Protein AF-A0A2M6WKU4-F1 (afdb_monomer)

pLDDT: mean 79.48, std 15.53, range [33.72, 96.0]

Organism: NCBI:txid1974582

Sequence (106 aa):
MTINIKNKNNHIVTLNKILALGVVIVFLTTIWLYAQVISKRNLVNEYKSTTDNLELTNLDYKNSIYQLTDSENLITTADKLGLVKENNPDYLRVGREDNSRLVTSR

Foldseek 3Di:
DDDDPPPPVVVVVVVVVVVVVVVVVVVVVVVVVVVVVVVVVVVVVVVVVVVVVVVVVVVVVVVVVCVCPPPVNVVVVCVVVVHDDDPDDPVPCPDPPCPDPDDDDD

Solvent-accessible surface area (backbone atoms only — not comparable to full-atom values): 6533 Å² total; per-residue (Å²): 139,85,85,85,76,76,68,68,61,57,56,55,55,51,49,52,51,52,50,54,51,48,53,54,51,54,53,52,51,51,55,50,51,50,51,51,51,52,52,52,51,52,51,50,50,51,52,49,53,50,51,54,50,51,51,52,51,49,51,50,51,54,49,52,50,46,57,68,66,28,66,68,51,46,49,55,50,30,55,76,70,70,52,74,88,77,90,75,68,75,85,73,65,72,84,73,82,80,89,78,82,89,85,89,90,133

Secondary structure (DSSP, 8-state):
-----THHHHHHHHHHHHHHHHHHHHHHHHHHHHHHHHHHHHHHHHHHHHHHHHHHHHHHHHHHHHHHH-HHHHHHHHHHTT----SS-GGG--------------

Radius of gyration: 43.0 Å; Cα contacts (8 Å, |Δi|>4): 7; chains: 1; bounding box: 76×41×134 Å

Mean predicted aligned error: 16.6 Å

Structure (mmCIF, N/CA/C/O backbone):
data_AF-A0A2M6WKU4-F1
#
_entry.id   AF-A0A2M6WKU4-F1
#
loop_
_atom_site.group_PDB
_atom_site.id
_atom_site.type_symbol
_atom_site.label_atom_id
_atom_site.label_alt_id
_atom_site.label_comp_id
_atom_site.label_asym_id
_atom_site.label_entity_id
_atom_site.label_seq_id
_atom_site.pdbx_PDB_ins_code
_atom_site.Cartn_x
_atom_site.Cartn_y
_atom_site.Cartn_z
_atom_site.occupancy
_atom_site.B_iso_or_equiv
_atom_site.auth_seq_id
_atom_site.auth_comp_id
_atom_site.auth_asym_id
_atom_site.auth_atom_id
_atom_site.pdbx_PDB_model_num
ATOM 1 N N . MET A 1 1 ? 48.863 19.365 -56.298 1.00 33.72 1 MET A N 1
ATOM 2 C CA . MET A 1 1 ? 48.064 19.765 -55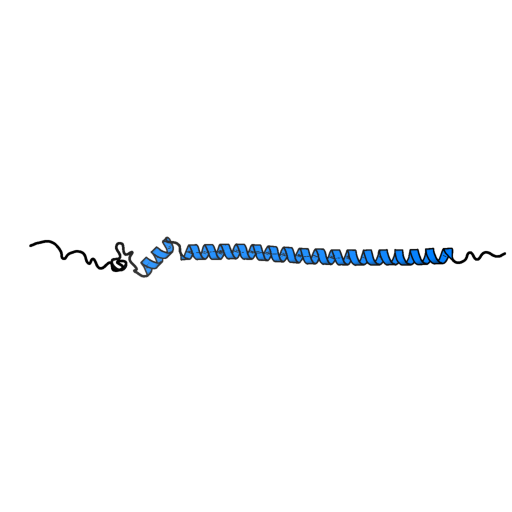.119 1.00 33.72 1 MET A CA 1
ATOM 3 C C . MET A 1 1 ? 46.909 18.783 -54.997 1.00 33.72 1 MET A C 1
ATOM 5 O O . MET A 1 1 ? 46.097 18.724 -55.907 1.00 33.72 1 MET A O 1
ATOM 9 N N . THR A 1 2 ? 46.876 17.953 -53.956 1.00 42.34 2 THR A N 1
ATOM 10 C CA . THR A 1 2 ? 45.839 16.922 -53.759 1.00 42.34 2 THR A CA 1
ATOM 11 C C . THR A 1 2 ? 45.215 17.105 -52.384 1.00 42.34 2 THR A C 1
ATOM 13 O O . THR A 1 2 ? 45.884 16.986 -51.361 1.00 42.34 2 THR A O 1
ATOM 16 N N . ILE A 1 3 ? 43.930 17.453 -52.373 1.00 55.16 3 ILE A N 1
ATOM 17 C CA . ILE A 1 3 ? 43.163 17.751 -51.164 1.00 55.16 3 ILE A CA 1
ATOM 18 C C . ILE A 1 3 ? 42.526 16.442 -50.684 1.00 55.16 3 ILE A C 1
ATOM 20 O O . ILE A 1 3 ? 41.810 15.772 -51.426 1.00 55.16 3 ILE A O 1
ATOM 24 N N . ASN A 1 4 ? 42.829 16.054 -49.448 1.00 58.44 4 ASN A N 1
ATOM 25 C CA . ASN A 1 4 ? 42.386 14.807 -48.831 1.00 58.44 4 ASN A CA 1
ATOM 26 C C . ASN A 1 4 ? 40.939 14.949 -48.310 1.00 58.44 4 ASN A C 1
ATOM 28 O O . ASN A 1 4 ? 40.704 15.582 -47.284 1.00 58.44 4 ASN A O 1
ATOM 32 N N . ILE A 1 5 ? 39.959 14.376 -49.021 1.00 61.84 5 ILE A N 1
ATOM 33 C CA . ILE A 1 5 ? 38.510 14.527 -48.745 1.00 61.84 5 ILE A CA 1
ATOM 34 C C . ILE A 1 5 ? 37.946 13.363 -47.887 1.00 61.84 5 ILE A C 1
ATOM 36 O O . ILE A 1 5 ? 36.745 13.263 -47.648 1.00 61.84 5 ILE A O 1
ATOM 40 N N . LYS A 1 6 ? 38.785 12.469 -47.341 1.00 57.50 6 LYS A N 1
ATOM 41 C CA . LYS A 1 6 ? 38.300 11.232 -46.689 1.00 57.50 6 LYS A CA 1
ATOM 42 C C . LYS A 1 6 ? 37.706 11.414 -45.275 1.00 57.50 6 LYS A C 1
ATOM 44 O O . LYS A 1 6 ? 37.043 10.507 -44.782 1.00 57.50 6 LYS A O 1
ATOM 49 N N . ASN A 1 7 ? 37.890 12.561 -44.612 1.00 60.25 7 ASN A N 1
ATOM 50 C CA . ASN A 1 7 ? 37.552 12.698 -43.182 1.00 60.25 7 ASN A CA 1
ATOM 51 C C . ASN A 1 7 ? 36.066 13.019 -42.881 1.00 60.25 7 ASN A C 1
ATOM 53 O O . ASN A 1 7 ? 35.561 12.706 -41.807 1.00 60.25 7 ASN A O 1
ATOM 57 N N . LYS A 1 8 ? 35.312 13.608 -43.820 1.00 59.03 8 LYS A N 1
ATOM 58 C CA . LYS A 1 8 ? 33.948 14.103 -43.525 1.00 59.03 8 LYS A CA 1
ATOM 59 C C . LYS A 1 8 ? 32.905 12.987 -43.342 1.00 59.03 8 LYS A C 1
ATOM 61 O O . LYS A 1 8 ? 31.982 13.140 -42.549 1.00 59.03 8 LYS A O 1
ATOM 66 N N . ASN A 1 9 ? 33.062 11.856 -44.034 1.00 68.81 9 ASN A N 1
ATOM 67 C CA . ASN A 1 9 ? 32.086 10.759 -43.995 1.00 68.81 9 ASN A CA 1
ATOM 68 C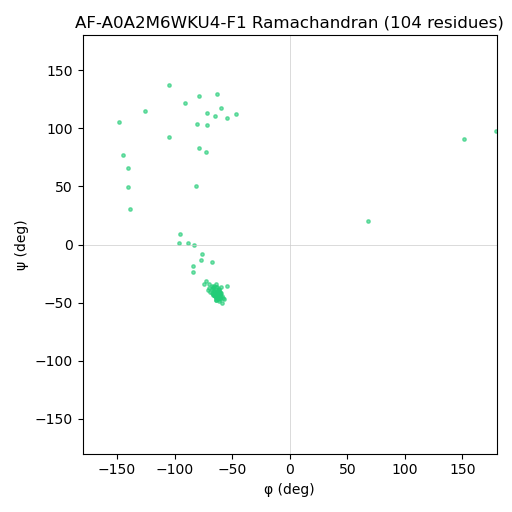 C . ASN A 1 9 ? 32.140 9.958 -42.679 1.00 68.81 9 ASN A C 1
ATOM 70 O O . ASN A 1 9 ? 31.114 9.525 -42.161 1.00 68.81 9 ASN A O 1
ATOM 74 N N . ASN A 1 10 ? 33.330 9.815 -42.090 1.00 71.94 10 ASN A N 1
ATOM 75 C CA . ASN A 1 10 ? 33.514 9.019 -40.875 1.00 71.94 10 ASN A CA 1
ATOM 76 C C . ASN A 1 10 ? 32.804 9.642 -39.663 1.00 71.94 10 ASN A C 1
ATOM 78 O O . ASN A 1 10 ? 32.214 8.912 -38.871 1.00 71.94 10 ASN A O 1
ATOM 82 N N . HIS A 1 11 ? 32.783 10.977 -39.563 1.00 76.94 11 HIS A N 1
ATOM 83 C CA . HIS A 1 11 ? 32.087 11.692 -38.489 1.00 76.94 11 HIS A CA 1
ATOM 84 C C . HIS A 1 11 ? 30.558 11.550 -38.555 1.00 76.94 11 HIS A C 1
ATOM 86 O O . HIS A 1 11 ? 29.905 11.430 -37.519 1.00 76.94 11 HIS A O 1
ATOM 92 N N . ILE A 1 12 ? 29.980 11.514 -39.761 1.00 82.31 12 ILE A N 1
ATOM 93 C CA . ILE A 1 12 ? 28.533 11.315 -39.950 1.00 82.31 12 ILE A CA 1
ATOM 94 C C . ILE A 1 12 ? 28.148 9.884 -39.560 1.00 82.31 12 ILE A C 1
ATOM 96 O O . ILE A 1 12 ? 27.154 9.666 -38.869 1.00 82.31 12 ILE A O 1
ATOM 100 N N . VAL A 1 13 ? 28.973 8.900 -39.926 1.00 84.62 13 VAL A N 1
ATOM 101 C CA . VAL A 1 13 ? 28.751 7.498 -39.550 1.00 84.62 13 VAL A CA 1
ATOM 102 C C . VAL A 1 13 ? 28.866 7.297 -38.036 1.00 84.62 13 VAL A C 1
ATOM 104 O O . VAL A 1 13 ? 28.058 6.569 -37.461 1.00 84.62 13 VAL A O 1
ATOM 107 N N . THR A 1 14 ? 29.821 7.941 -37.357 1.00 84.75 14 THR A N 1
ATOM 108 C CA . THR A 1 14 ? 29.909 7.867 -35.888 1.00 84.75 14 THR A CA 1
ATOM 109 C C . THR A 1 14 ? 28.739 8.568 -35.206 1.00 84.75 14 THR A C 1
ATOM 111 O O . THR A 1 14 ? 28.208 8.033 -34.237 1.00 84.75 14 THR A O 1
ATOM 114 N N . LEU A 1 15 ? 28.285 9.710 -35.733 1.00 87.38 15 LEU A N 1
ATOM 115 C CA . LEU A 1 15 ? 27.121 10.424 -35.203 1.00 87.38 15 LEU A CA 1
ATOM 116 C C . LEU A 1 15 ? 25.847 9.573 -35.309 1.00 87.38 15 LEU A C 1
ATOM 118 O O . LEU A 1 15 ? 25.122 9.434 -34.327 1.00 87.38 15 LEU A O 1
ATOM 122 N N . ASN A 1 16 ? 25.624 8.919 -36.452 1.00 88.88 16 ASN A N 1
ATOM 123 C CA . ASN A 1 16 ? 24.481 8.023 -36.642 1.00 88.88 16 ASN A CA 1
ATOM 124 C C . ASN A 1 16 ? 24.520 6.810 -35.701 1.00 88.88 16 ASN A C 1
ATOM 126 O O . ASN A 1 16 ? 23.476 6.392 -35.207 1.00 88.88 16 ASN A O 1
ATOM 130 N N . LYS A 1 17 ? 25.706 6.261 -35.406 1.00 90.88 17 LYS A N 1
ATOM 131 C CA . LYS A 1 17 ? 25.852 5.164 -34.433 1.00 90.88 17 LYS A CA 1
ATOM 132 C C . LYS A 1 17 ? 25.495 5.603 -33.014 1.00 90.88 17 LYS A C 1
ATOM 134 O O . LYS A 1 17 ? 24.795 4.874 -32.319 1.00 90.88 17 LYS A O 1
ATOM 139 N N . ILE A 1 18 ? 25.942 6.788 -32.598 1.00 91.38 18 ILE A N 1
ATOM 140 C CA . ILE A 1 18 ? 25.611 7.352 -31.280 1.00 91.38 18 ILE A CA 1
ATOM 141 C C . ILE A 1 18 ? 24.107 7.615 -31.181 1.00 91.38 18 ILE A C 1
ATOM 143 O O . ILE A 1 18 ? 23.492 7.284 -30.172 1.00 91.38 18 ILE A O 1
ATOM 147 N N . LEU A 1 19 ? 23.503 8.150 -32.243 1.00 92.69 19 LEU A N 1
ATOM 148 C CA . LEU A 1 19 ? 22.073 8.437 -32.281 1.00 92.69 19 LEU A CA 1
ATOM 149 C C . LEU A 1 19 ? 21.236 7.151 -32.229 1.00 92.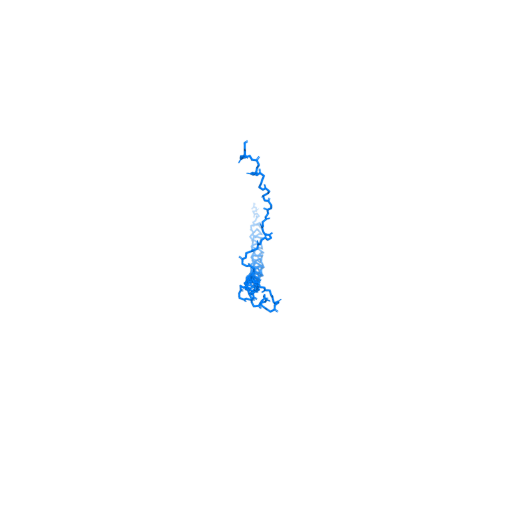69 19 LEU A C 1
ATOM 151 O O . LEU A 1 19 ? 20.302 7.065 -31.437 1.00 92.69 19 LEU A O 1
ATOM 155 N N . ALA A 1 20 ? 21.623 6.119 -32.984 1.00 92.56 20 ALA A N 1
ATOM 156 C CA . ALA A 1 20 ? 20.988 4.803 -32.919 1.00 92.56 20 ALA A CA 1
ATOM 157 C C . ALA A 1 20 ? 21.089 4.182 -31.515 1.00 92.56 20 ALA A C 1
ATOM 159 O O . ALA A 1 20 ? 20.107 3.654 -30.998 1.00 92.56 20 ALA A O 1
ATOM 160 N N . LEU A 1 21 ? 22.251 4.297 -30.865 1.00 93.44 21 LEU A N 1
ATOM 161 C CA . LEU A 1 21 ? 22.455 3.798 -29.506 1.00 93.44 21 LEU A CA 1
ATOM 162 C C . LEU A 1 21 ? 21.621 4.582 -28.477 1.00 93.44 21 LEU A C 1
ATOM 164 O O . LEU A 1 21 ? 21.038 3.988 -27.573 1.00 93.44 21 LEU A O 1
ATOM 168 N N . GLY A 1 22 ? 21.486 5.898 -28.660 1.00 93.75 22 GLY A N 1
ATOM 169 C CA . GLY A 1 22 ? 20.615 6.748 -27.849 1.00 93.75 22 GLY A CA 1
ATOM 170 C C . GLY A 1 22 ? 19.144 6.333 -27.923 1.00 93.75 22 GLY A C 1
ATOM 171 O O . GLY A 1 22 ? 18.490 6.231 -26.889 1.00 93.75 22 GLY A O 1
ATOM 172 N N . VAL A 1 23 ? 18.636 6.011 -29.118 1.00 95.44 23 VAL A N 1
ATOM 173 C CA . VAL A 1 23 ? 17.250 5.537 -29.299 1.00 95.44 23 VAL A CA 1
ATOM 174 C C . VAL A 1 23 ? 17.004 4.234 -28.536 1.00 95.44 23 VAL A C 1
ATOM 176 O O . VAL A 1 23 ? 15.978 4.099 -27.871 1.00 95.44 23 VAL A O 1
ATOM 179 N N . VAL A 1 24 ? 17.953 3.296 -28.575 1.00 95.00 24 VAL A N 1
ATOM 180 C CA . VAL A 1 24 ? 17.843 2.026 -27.840 1.00 95.00 24 VAL A CA 1
ATOM 181 C C . VAL A 1 24 ? 17.797 2.265 -26.331 1.00 95.00 24 VAL A C 1
ATOM 183 O O . VAL A 1 24 ? 16.953 1.689 -25.646 1.00 95.00 24 VAL A O 1
ATOM 186 N N . ILE A 1 25 ? 18.653 3.148 -25.810 1.00 95.31 25 ILE A N 1
ATOM 187 C CA . ILE A 1 25 ? 18.661 3.491 -24.382 1.00 95.31 25 ILE A CA 1
ATOM 188 C C . ILE A 1 25 ? 17.324 4.111 -23.971 1.00 95.31 25 ILE A C 1
ATOM 190 O O . ILE A 1 25 ? 16.757 3.695 -22.966 1.00 95.31 25 ILE A O 1
ATOM 194 N N . VAL A 1 26 ? 16.790 5.052 -24.755 1.00 95.94 26 VAL A N 1
ATOM 195 C CA . VAL A 1 26 ? 15.490 5.686 -24.474 1.00 95.94 26 VAL A CA 1
ATOM 196 C C . VAL A 1 26 ? 14.359 4.656 -24.458 1.00 95.94 26 VAL A C 1
ATOM 198 O O . VAL A 1 26 ? 13.493 4.695 -23.585 1.00 95.94 26 VAL A O 1
ATOM 201 N N . PHE A 1 27 ? 14.366 3.693 -25.379 1.00 96.00 27 PHE A N 1
ATOM 202 C CA . PHE A 1 27 ? 13.373 2.619 -25.377 1.00 96.00 27 PHE A CA 1
ATOM 203 C C . PHE A 1 27 ? 13.448 1.767 -24.106 1.00 96.00 27 PHE A C 1
ATOM 205 O O . PHE A 1 27 ? 12.428 1.527 -23.457 1.00 96.00 27 PHE A O 1
ATOM 212 N N . LEU A 1 28 ? 14.655 1.353 -23.717 1.00 94.44 28 LEU A N 1
ATOM 213 C CA . LEU A 1 28 ? 14.867 0.547 -22.515 1.00 94.44 28 LEU A CA 1
ATOM 214 C C . LEU A 1 28 ? 14.469 1.300 -21.241 1.00 94.44 28 LEU A C 1
ATOM 216 O O . LEU A 1 28 ? 13.803 0.728 -20.376 1.00 94.44 28 LEU A O 1
ATOM 220 N N . THR A 1 29 ? 14.819 2.584 -21.129 1.00 94.00 29 THR A N 1
ATOM 221 C CA . THR A 1 29 ? 14.446 3.396 -19.962 1.00 94.00 29 THR A CA 1
ATOM 222 C C . THR A 1 29 ? 12.943 3.609 -19.880 1.00 94.00 29 THR A C 1
ATOM 224 O O . THR A 1 29 ? 12.398 3.573 -18.781 1.00 94.00 29 THR A O 1
ATOM 227 N N . THR A 1 30 ? 12.250 3.756 -21.011 1.00 93.75 30 THR A N 1
ATOM 228 C CA . THR A 1 30 ? 10.788 3.916 -21.037 1.00 93.75 30 THR A CA 1
ATOM 229 C C . THR A 1 30 ? 10.079 2.660 -20.526 1.00 93.75 30 THR A C 1
ATOM 231 O O . THR A 1 30 ? 9.179 2.757 -19.692 1.00 93.75 30 THR A O 1
ATOM 234 N N . ILE A 1 31 ? 10.519 1.474 -20.962 1.00 94.56 31 ILE A N 1
ATOM 235 C CA . ILE A 1 31 ? 9.978 0.188 -20.488 1.00 94.56 31 ILE A CA 1
ATOM 236 C C . ILE A 1 31 ? 10.232 0.021 -18.986 1.00 94.56 31 ILE A C 1
ATOM 238 O O . ILE A 1 31 ? 9.323 -0.331 -18.231 1.00 94.56 31 ILE A O 1
ATOM 242 N N . TRP A 1 32 ? 11.453 0.313 -18.533 1.00 95.25 32 TRP A N 1
ATOM 243 C CA . TRP A 1 32 ? 11.808 0.225 -17.118 1.00 95.25 32 TRP A CA 1
ATOM 244 C C . TRP A 1 32 ? 10.999 1.203 -16.255 1.00 95.25 32 TRP A C 1
ATOM 246 O O . TRP A 1 32 ? 10.493 0.831 -15.196 1.00 95.25 32 TRP A O 1
ATOM 256 N N . LEU A 1 33 ? 10.816 2.437 -16.726 1.00 95.06 33 LEU A N 1
ATOM 257 C CA . LEU A 1 33 ? 10.039 3.460 -16.032 1.00 95.06 33 LEU A CA 1
ATOM 258 C C . LEU A 1 33 ? 8.562 3.067 -15.946 1.00 95.06 33 LEU A C 1
ATOM 260 O O . LEU A 1 33 ? 7.951 3.224 -14.892 1.00 95.06 33 LEU A O 1
ATOM 264 N N . TYR A 1 34 ? 8.002 2.481 -17.004 1.00 94.38 34 TYR A N 1
ATOM 265 C CA . TYR A 1 34 ? 6.643 1.946 -16.984 1.00 94.38 34 TYR A CA 1
ATOM 266 C C . TYR A 1 34 ? 6.471 0.840 -15.932 1.00 94.38 34 TYR A C 1
ATOM 268 O O . TYR A 1 34 ? 5.533 0.887 -15.133 1.00 94.38 34 TYR A O 1
ATOM 276 N N . ALA A 1 35 ? 7.412 -0.107 -15.862 1.00 93.06 35 ALA A N 1
ATOM 277 C CA . ALA A 1 35 ? 7.396 -1.161 -14.849 1.00 93.06 35 ALA A CA 1
ATOM 278 C C . ALA A 1 35 ? 7.482 -0.592 -13.419 1.00 93.06 35 ALA A C 1
ATOM 280 O O . ALA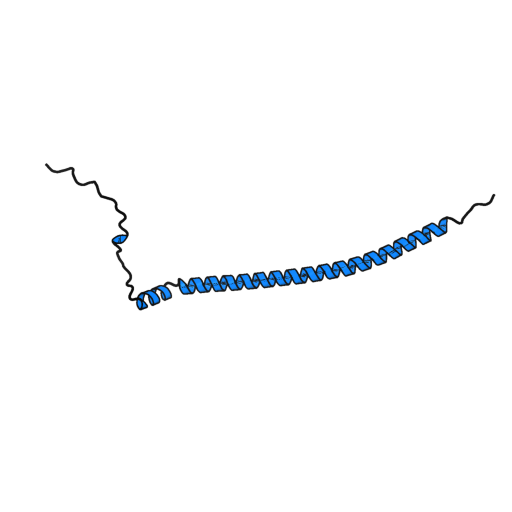 A 1 35 ? 6.738 -1.017 -12.532 1.00 93.06 35 ALA A O 1
ATOM 281 N N . GLN A 1 36 ? 8.331 0.418 -13.200 1.00 91.94 36 GLN A N 1
ATOM 282 C CA . GLN A 1 36 ? 8.431 1.129 -11.921 1.00 91.94 36 GLN A CA 1
ATOM 283 C C . GLN A 1 36 ? 7.122 1.831 -11.545 1.00 91.94 36 GLN A C 1
ATOM 285 O O . GLN A 1 36 ? 6.685 1.752 -10.398 1.00 91.94 36 GLN A O 1
ATOM 290 N N . VAL A 1 37 ? 6.469 2.494 -12.501 1.00 94.31 37 VAL A N 1
ATOM 291 C CA . VAL A 1 37 ? 5.190 3.179 -12.268 1.00 94.31 37 VAL A CA 1
ATOM 292 C C . VAL A 1 37 ? 4.092 2.185 -11.893 1.00 94.31 37 VAL A C 1
ATOM 294 O O . VAL A 1 37 ? 3.359 2.436 -10.937 1.00 94.31 37 VAL A O 1
ATOM 297 N N . ILE A 1 38 ? 3.996 1.043 -12.581 1.00 93.31 38 ILE A N 1
ATOM 298 C CA . ILE A 1 38 ? 3.030 -0.008 -12.225 1.00 93.31 38 ILE A CA 1
ATOM 299 C C . ILE A 1 38 ? 3.296 -0.539 -10.817 1.00 93.31 38 ILE A C 1
ATOM 301 O O . ILE A 1 38 ? 2.369 -0.613 -10.014 1.00 93.31 38 ILE A O 1
ATOM 305 N N . SER A 1 39 ? 4.549 -0.874 -10.503 1.00 89.88 39 SER A N 1
ATOM 306 C CA . SER A 1 39 ? 4.923 -1.385 -9.180 1.00 89.88 39 SER A CA 1
ATOM 307 C C . SER A 1 39 ? 4.530 -0.405 -8.070 1.00 89.88 39 SER A C 1
ATOM 309 O O . SER A 1 39 ? 3.853 -0.774 -7.111 1.00 89.88 39 SER A O 1
ATOM 311 N N . LYS A 1 40 ? 4.837 0.886 -8.254 1.00 90.38 40 LYS A N 1
ATOM 312 C CA . LYS A 1 40 ? 4.440 1.941 -7.313 1.00 90.38 40 LYS A CA 1
ATOM 313 C C . LYS A 1 40 ? 2.928 2.084 -7.193 1.00 90.38 40 LYS A C 1
ATOM 315 O O . LYS A 1 40 ? 2.431 2.286 -6.091 1.00 90.38 40 LYS A O 1
ATOM 320 N N . ARG A 1 41 ? 2.184 1.964 -8.293 1.00 90.19 41 ARG A N 1
ATOM 321 C CA . ARG A 1 41 ? 0.717 2.021 -8.266 1.00 90.19 41 ARG A CA 1
ATOM 322 C C . ARG A 1 41 ? 0.123 0.870 -7.455 1.00 90.19 41 ARG A C 1
ATOM 324 O O . ARG A 1 41 ? -0.806 1.099 -6.688 1.00 90.19 41 ARG A O 1
ATOM 331 N N . ASN A 1 42 ? 0.669 -0.334 -7.597 1.00 89.31 42 ASN A N 1
ATOM 332 C CA . ASN A 1 42 ? 0.227 -1.490 -6.822 1.00 89.31 42 ASN A CA 1
ATOM 333 C C . ASN A 1 42 ? 0.507 -1.300 -5.329 1.00 89.31 42 ASN A C 1
ATOM 335 O O . ASN A 1 42 ? -0.402 -1.497 -4.531 1.00 89.31 42 ASN A O 1
ATOM 339 N N . LEU A 1 43 ? 1.699 -0.814 -4.969 1.00 89.38 43 LEU A N 1
ATOM 340 C CA . LEU A 1 43 ? 2.030 -0.481 -3.579 1.00 89.38 43 LEU A CA 1
ATOM 341 C C . LEU A 1 43 ? 1.082 0.574 -3.000 1.00 89.38 43 LEU A C 1
ATOM 343 O O . LEU A 1 43 ? 0.591 0.419 -1.890 1.00 89.38 43 LEU A O 1
ATOM 347 N N . VAL A 1 44 ? 0.770 1.633 -3.753 1.00 91.31 44 VAL A N 1
ATOM 348 C CA . VAL A 1 44 ? -0.189 2.657 -3.304 1.00 91.31 44 VAL A CA 1
ATOM 349 C C . VAL A 1 44 ? -1.576 2.059 -3.070 1.00 91.31 44 VAL A C 1
ATOM 351 O O . VAL A 1 44 ? -2.221 2.398 -2.081 1.00 91.31 44 VAL A O 1
ATOM 354 N N . ASN A 1 45 ? -2.035 1.161 -3.942 1.00 89.62 45 ASN A N 1
ATOM 355 C CA . ASN A 1 45 ? -3.320 0.487 -3.763 1.00 89.62 45 ASN A CA 1
ATOM 356 C C . ASN A 1 45 ? -3.322 -0.438 -2.538 1.00 89.62 45 ASN A C 1
ATOM 358 O O . ASN A 1 45 ? -4.309 -0.475 -1.809 1.00 89.62 45 ASN A O 1
ATOM 362 N 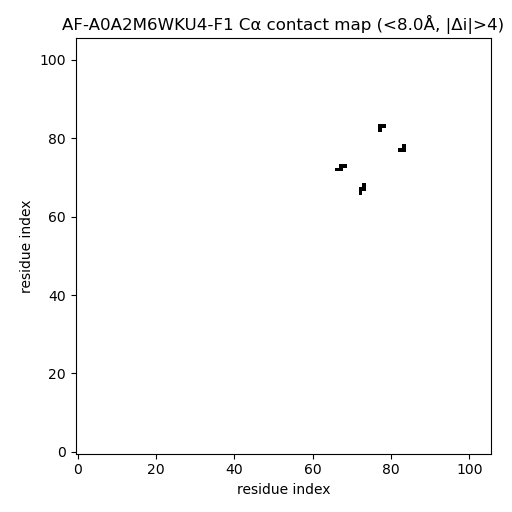N . GLU A 1 46 ? -2.226 -1.154 -2.295 1.00 91.25 46 GLU A N 1
ATOM 363 C CA . GLU A 1 46 ? -2.057 -2.007 -1.117 1.00 91.25 46 GLU A CA 1
ATOM 364 C C . GLU A 1 46 ? -2.058 -1.180 0.173 1.00 91.25 46 GLU A C 1
ATOM 366 O O . GLU A 1 46 ? -2.793 -1.494 1.112 1.00 91.25 46 GLU A O 1
ATOM 371 N N . TYR A 1 47 ? -1.317 -0.069 0.200 1.00 90.81 47 TYR A N 1
ATOM 372 C CA . TYR A 1 47 ? -1.334 0.855 1.332 1.00 90.81 47 TYR A CA 1
ATOM 373 C C . TYR A 1 47 ? -2.719 1.444 1.558 1.00 90.81 47 TYR A C 1
ATOM 375 O O . TYR A 1 47 ? -3.179 1.461 2.694 1.00 90.81 47 TYR A O 1
ATOM 383 N N . LYS A 1 48 ? -3.415 1.853 0.491 1.00 91.69 48 LYS A N 1
ATOM 384 C CA . LYS A 1 48 ? -4.789 2.348 0.592 1.00 91.69 48 LYS A CA 1
ATOM 385 C C . LYS A 1 48 ? -5.717 1.296 1.196 1.00 91.69 48 LYS A C 1
ATOM 387 O O . LYS A 1 48 ? -6.394 1.583 2.173 1.00 91.69 48 LYS A O 1
ATOM 392 N N . SER A 1 49 ? -5.693 0.068 0.678 1.00 90.62 49 SER A N 1
ATOM 393 C CA . SER A 1 49 ? -6.503 -1.026 1.224 1.00 90.62 49 SER A CA 1
ATOM 394 C C . SER A 1 49 ? -6.165 -1.317 2.685 1.00 90.62 49 SER A C 1
ATOM 396 O O . SER A 1 49 ? -7.054 -1.635 3.469 1.00 90.62 49 SER A O 1
ATOM 398 N N . THR A 1 50 ? -4.892 -1.214 3.062 1.00 90.94 50 THR A N 1
ATOM 399 C CA . THR A 1 50 ? -4.453 -1.399 4.447 1.00 90.94 50 THR A CA 1
ATOM 400 C C . THR A 1 50 ? -4.999 -0.290 5.343 1.00 90.94 50 THR A C 1
ATOM 402 O O . THR A 1 50 ? -5.497 -0.581 6.426 1.00 90.94 50 THR A O 1
ATOM 405 N N . THR A 1 51 ? -4.959 0.967 4.893 1.00 88.69 51 THR A N 1
ATOM 406 C CA . THR A 1 51 ? -5.539 2.110 5.610 1.00 88.69 51 THR A CA 1
ATOM 407 C C . THR A 1 51 ? -7.050 1.971 5.773 1.00 88.69 51 THR A C 1
ATOM 409 O O . THR A 1 51 ? -7.534 2.128 6.889 1.00 88.69 51 THR A O 1
ATOM 412 N N . ASP A 1 52 ? -7.769 1.598 4.714 1.00 91.56 52 ASP A N 1
ATOM 413 C CA . ASP A 1 52 ? -9.221 1.393 4.764 1.00 91.56 52 ASP A CA 1
ATOM 414 C C . ASP A 1 52 ? -9.578 0.271 5.766 1.00 91.56 52 ASP A C 1
ATOM 416 O O . ASP A 1 52 ? -10.477 0.417 6.593 1.00 91.56 52 ASP A O 1
ATOM 420 N N . ASN A 1 53 ? -8.815 -0.830 5.774 1.00 92.25 53 ASN A N 1
ATOM 421 C CA . ASN A 1 53 ? -8.988 -1.911 6.754 1.00 92.25 53 ASN A CA 1
ATOM 422 C C . ASN A 1 53 ? -8.687 -1.463 8.193 1.00 92.25 53 ASN A C 1
ATOM 424 O O . ASN A 1 53 ? -9.408 -1.829 9.121 1.00 92.25 53 ASN A O 1
ATOM 428 N N . LEU A 1 54 ? -7.627 -0.678 8.400 1.00 90.12 54 LEU A N 1
ATOM 429 C CA . LEU A 1 54 ? -7.293 -0.101 9.705 1.00 90.12 54 LEU A CA 1
ATOM 430 C C . LEU A 1 54 ? -8.399 0.830 10.210 1.00 90.12 54 LEU A C 1
ATOM 432 O O . LEU A 1 54 ? -8.707 0.802 11.400 1.00 90.12 54 LEU A O 1
ATOM 436 N N . GLU A 1 55 ? -9.009 1.624 9.330 1.00 91.06 55 GLU A N 1
ATOM 437 C CA . GLU A 1 55 ? -10.132 2.499 9.671 1.00 91.06 55 GLU A CA 1
ATOM 438 C C . GLU A 1 55 ? -11.357 1.691 10.107 1.00 91.06 55 GLU A C 1
ATOM 440 O O . GLU A 1 55 ? -11.906 1.949 11.179 1.00 91.06 55 GLU A O 1
ATOM 445 N N . LEU A 1 56 ? -11.730 0.659 9.345 1.00 92.38 56 LEU A N 1
ATOM 446 C CA . LEU A 1 56 ? -12.813 -0.255 9.720 1.00 92.38 56 LEU A CA 1
ATOM 447 C C . LEU A 1 56 ? -12.541 -0.927 11.069 1.00 92.38 56 LEU A C 1
ATOM 449 O O . LEU A 1 56 ? -13.394 -0.919 11.951 1.00 92.38 56 LEU A O 1
ATOM 453 N N . THR A 1 57 ? -11.320 -1.420 11.274 1.00 91.12 57 THR A N 1
ATOM 454 C CA . THR A 1 57 ? -10.937 -2.077 12.532 1.00 91.12 57 THR A CA 1
ATOM 455 C C . THR A 1 57 ? -10.987 -1.094 13.709 1.00 91.12 57 THR A C 1
ATOM 457 O O . THR A 1 57 ? -11.392 -1.448 14.815 1.00 91.12 57 THR A O 1
ATOM 460 N N . ASN A 1 58 ? -10.608 0.170 13.493 1.00 91.94 58 ASN A N 1
ATOM 461 C CA . ASN A 1 58 ? -10.720 1.217 14.508 1.00 91.94 58 ASN A CA 1
ATOM 462 C C . ASN A 1 58 ? -12.185 1.484 14.878 1.00 91.94 58 ASN A C 1
ATOM 464 O O . ASN A 1 58 ? -12.513 1.561 16.063 1.00 91.94 58 ASN A O 1
ATOM 468 N N . LEU A 1 59 ? -13.065 1.578 13.878 1.00 91.50 59 LEU A N 1
ATOM 469 C CA . LEU A 1 59 ? -14.503 1.728 14.088 1.00 91.50 59 LEU A CA 1
ATOM 470 C C . LEU A 1 59 ? -15.084 0.539 14.860 1.00 91.50 59 LEU A C 1
ATOM 472 O O . LEU A 1 59 ? -15.849 0.756 15.799 1.00 91.50 59 LEU A O 1
ATOM 476 N N . ASP A 1 60 ? -14.664 -0.684 14.546 1.00 91.12 60 ASP A N 1
ATOM 477 C CA . ASP A 1 60 ? -15.086 -1.893 15.257 1.00 91.12 60 ASP A CA 1
ATOM 478 C C . ASP A 1 60 ? -14.624 -1.895 16.716 1.00 91.12 60 ASP A C 1
ATOM 480 O O . ASP A 1 60 ? -15.412 -2.193 17.619 1.00 91.12 60 ASP A O 1
ATOM 484 N N . TYR A 1 61 ? -13.378 -1.495 16.990 1.00 90.62 61 TYR A N 1
ATOM 485 C CA . TYR A 1 61 ? -12.897 -1.343 18.365 1.00 90.62 61 TYR A CA 1
ATOM 486 C C . TYR A 1 61 ? -13.657 -0.261 19.119 1.00 90.62 61 TYR A C 1
ATOM 488 O O . TYR A 1 61 ? -14.035 -0.461 20.273 1.00 90.62 61 TYR A O 1
ATOM 496 N N . LYS A 1 62 ? -13.930 0.871 18.472 1.00 88.62 62 LYS A N 1
ATOM 497 C CA . LYS A 1 62 ? -14.702 1.957 19.071 1.00 88.62 62 LYS A CA 1
ATOM 498 C C . LYS A 1 62 ? -16.125 1.503 19.396 1.00 88.62 62 LYS A C 1
ATOM 500 O O . LYS A 1 62 ? -16.611 1.772 20.490 1.00 88.62 62 LYS A O 1
ATOM 505 N N . ASN A 1 63 ? -16.764 0.773 18.486 1.00 87.88 63 ASN A N 1
ATOM 506 C CA . ASN A 1 63 ? -18.088 0.195 18.698 1.00 87.88 63 ASN A CA 1
ATOM 507 C C . ASN A 1 63 ? -18.071 -0.827 19.844 1.00 87.88 63 ASN A C 1
ATOM 509 O O . ASN A 1 63 ? -18.911 -0.768 20.735 1.00 87.88 63 ASN A O 1
ATOM 513 N N . SER A 1 64 ? -17.060 -1.695 19.889 1.00 85.12 64 SER A N 1
ATOM 514 C CA . SER A 1 64 ? -16.882 -2.673 20.968 1.00 85.12 64 SER A CA 1
ATOM 515 C C . SER A 1 64 ? -16.715 -1.997 22.332 1.00 85.12 64 SER A C 1
ATOM 517 O O . SER A 1 64 ? -17.342 -2.401 23.308 1.00 85.12 64 SER A O 1
ATOM 519 N N . ILE A 1 65 ? -15.920 -0.925 22.409 1.00 85.44 65 ILE A N 1
ATOM 520 C CA . ILE A 1 65 ? -15.767 -0.131 23.634 1.00 85.44 65 ILE A CA 1
ATOM 521 C C . ILE A 1 65 ? -17.098 0.500 24.028 1.00 85.44 65 ILE A C 1
ATOM 523 O O . ILE A 1 65 ? -17.470 0.427 25.198 1.00 85.44 65 ILE A O 1
ATOM 527 N N . TYR A 1 66 ? -17.834 1.093 23.086 1.00 85.31 66 TYR A N 1
ATOM 528 C CA . TYR A 1 66 ? -19.137 1.670 23.401 1.00 85.31 66 TYR A CA 1
ATOM 529 C C . TYR A 1 66 ? -20.120 0.623 23.898 1.00 85.31 66 TYR A C 1
ATOM 531 O O . TYR A 1 66 ? -20.781 0.887 24.887 1.00 85.31 66 TYR A O 1
ATOM 539 N N . GLN A 1 67 ? -20.160 -0.570 23.307 1.00 82.69 67 GLN A N 1
ATOM 540 C CA . GLN A 1 67 ? -21.005 -1.658 23.801 1.00 82.69 67 GLN A CA 1
ATOM 541 C C . GLN A 1 67 ? -20.627 -2.068 25.229 1.00 82.69 67 GLN A C 1
ATOM 543 O O . GLN A 1 67 ? -21.506 -2.252 26.065 1.00 82.69 67 GLN A O 1
ATOM 548 N N . LEU A 1 68 ? -19.334 -2.176 25.540 1.00 77.56 68 LEU A N 1
ATOM 549 C CA . LEU A 1 68 ? -18.870 -2.536 26.885 1.00 77.56 68 LEU A CA 1
ATOM 550 C C . LEU A 1 68 ? -19.113 -1.435 27.922 1.00 77.56 68 LEU A C 1
ATOM 552 O O . LEU A 1 68 ? -19.358 -1.730 29.089 1.00 77.56 68 LEU A O 1
ATOM 556 N N . THR A 1 69 ? -19.021 -0.176 27.504 1.00 79.50 69 THR A N 1
ATOM 557 C CA . THR A 1 69 ? -19.158 0.995 28.384 1.00 79.50 69 THR A CA 1
ATOM 558 C C . THR A 1 69 ? -20.575 1.560 28.364 1.00 79.50 69 THR A C 1
ATOM 560 O O . THR A 1 69 ? -20.844 2.569 29.016 1.00 79.50 69 THR A O 1
ATOM 563 N N . ASP A 1 70 ? -21.483 0.942 27.607 1.00 83.25 70 ASP A N 1
ATOM 564 C CA . ASP A 1 70 ? -22.854 1.403 27.523 1.00 83.25 70 ASP A CA 1
ATOM 565 C C . ASP A 1 70 ? -23.496 1.300 28.901 1.00 83.25 70 ASP A C 1
ATOM 567 O O . ASP A 1 70 ? -23.437 0.270 29.577 1.00 83.25 70 ASP A O 1
ATOM 571 N N . SER A 1 71 ? -24.109 2.401 29.314 1.00 74.50 71 SER A N 1
ATOM 572 C CA . SER A 1 71 ? -24.775 2.525 30.601 1.00 74.50 71 SER A CA 1
ATOM 573 C C . SER A 1 71 ? -25.817 1.427 30.813 1.00 74.50 71 SER A C 1
ATOM 575 O O . SER A 1 71 ? -25.919 0.908 31.918 1.00 74.50 71 SER A O 1
ATOM 577 N N . GLU A 1 72 ? -26.519 1.002 29.762 1.00 77.25 72 GLU A N 1
ATOM 578 C CA . GLU A 1 72 ? -27.511 -0.074 29.834 1.00 77.25 72 GLU A CA 1
ATOM 579 C C . GLU A 1 72 ? -26.866 -1.439 30.126 1.00 77.25 72 GLU A C 1
ATOM 581 O O . GLU A 1 72 ? -27.335 -2.186 30.991 1.00 77.25 72 GLU A O 1
ATOM 586 N N . ASN A 1 73 ? -25.731 -1.740 29.488 1.00 76.56 73 ASN A N 1
ATOM 587 C CA . ASN A 1 73 ? -24.970 -2.965 29.746 1.00 76.56 73 ASN A CA 1
ATOM 588 C C . ASN A 1 73 ? -24.304 -2.949 31.122 1.00 76.56 73 ASN A C 1
ATOM 590 O O . ASN A 1 73 ? -24.271 -3.978 31.803 1.00 76.56 73 ASN A O 1
ATOM 594 N N . LEU A 1 74 ? -23.809 -1.793 31.562 1.00 79.75 74 LEU A N 1
ATOM 595 C CA . LEU A 1 74 ? -23.238 -1.619 32.895 1.00 79.75 74 LEU A CA 1
ATOM 596 C C . LEU A 1 74 ? -24.299 -1.773 33.987 1.00 79.75 74 LEU A C 1
ATOM 598 O O . LEU A 1 74 ? -24.042 -2.464 34.968 1.00 79.75 74 LEU A O 1
ATOM 602 N N . ILE A 1 75 ? -25.495 -1.208 33.801 1.00 80.38 75 ILE A N 1
ATOM 603 C CA . ILE A 1 75 ? -26.632 -1.373 34.720 1.00 80.38 75 ILE A CA 1
ATOM 604 C C . ILE A 1 75 ? -27.072 -2.838 34.751 1.00 80.38 75 ILE A C 1
ATOM 606 O O . ILE A 1 75 ? -27.151 -3.424 35.822 1.00 80.38 75 ILE A O 1
ATOM 610 N N . THR A 1 76 ? -27.240 -3.477 33.591 1.00 81.56 76 THR A N 1
ATOM 611 C CA . THR A 1 76 ? -27.624 -4.898 33.516 1.00 81.56 76 THR A CA 1
ATOM 612 C C . THR A 1 76 ? -26.585 -5.812 34.174 1.00 81.56 76 THR A C 1
ATOM 614 O O . THR A 1 76 ? -26.925 -6.806 34.818 1.00 81.56 76 THR A O 1
ATOM 617 N N . THR A 1 77 ? -25.297 -5.507 34.010 1.00 80.56 77 THR A N 1
ATOM 618 C CA . THR A 1 77 ? -24.208 -6.264 34.643 1.00 80.56 77 THR A CA 1
ATOM 619 C C . THR A 1 77 ? -24.161 -6.008 36.148 1.00 80.56 77 THR A C 1
ATOM 621 O O . THR A 1 77 ? -23.969 -6.951 36.913 1.00 80.56 77 THR A O 1
ATOM 624 N N . ALA A 1 78 ? -24.392 -4.767 36.585 1.00 80.75 78 ALA A N 1
ATOM 625 C CA . ALA A 1 78 ? -24.513 -4.410 37.993 1.00 80.75 78 ALA A CA 1
ATOM 626 C C . ALA A 1 78 ? -25.686 -5.147 38.657 1.00 80.75 78 ALA A C 1
ATOM 628 O O . ALA A 1 78 ? -25.482 -5.793 39.682 1.00 80.75 78 ALA A O 1
ATOM 629 N N . ASP A 1 79 ? -26.855 -5.170 38.017 1.00 82.50 79 ASP A N 1
ATOM 630 C CA . ASP A 1 79 ? -28.040 -5.886 38.496 1.00 82.50 79 ASP A CA 1
ATOM 631 C C . ASP A 1 79 ? -27.779 -7.397 38.618 1.00 82.50 79 ASP A C 1
ATOM 633 O O . ASP A 1 79 ? -28.115 -8.009 39.633 1.00 82.50 79 ASP A O 1
ATOM 637 N N . LYS A 1 80 ? -27.107 -8.012 37.632 1.00 84.50 80 LYS A N 1
ATOM 638 C CA . LYS A 1 80 ? -26.708 -9.436 37.683 1.00 84.50 80 LYS A CA 1
ATOM 639 C C . LYS A 1 80 ? -25.719 -9.748 38.805 1.00 84.50 80 LYS A C 1
ATOM 641 O O . LYS A 1 80 ? -25.746 -10.848 39.350 1.00 84.50 80 LYS A O 1
ATOM 646 N N . LEU A 1 81 ? -24.836 -8.807 39.126 1.00 85.12 81 LEU A N 1
ATOM 647 C CA . LEU A 1 81 ? -23.872 -8.924 40.220 1.00 85.12 81 LEU A CA 1
ATOM 648 C C . LEU A 1 81 ? -24.478 -8.540 41.581 1.00 85.12 81 LEU A C 1
ATOM 650 O O . LEU A 1 81 ? -23.781 -8.606 42.591 1.00 85.12 81 LEU A O 1
ATOM 654 N N . GLY A 1 82 ? -25.758 -8.150 41.623 1.00 82.62 82 GLY A N 1
ATOM 655 C CA . GLY A 1 82 ? -26.432 -7.687 42.837 1.00 82.62 82 GLY A CA 1
ATOM 656 C C . GLY A 1 82 ? -25.898 -6.349 43.356 1.00 82.62 82 GLY A C 1
ATOM 657 O O . GLY A 1 82 ? -26.054 -6.038 44.535 1.00 82.62 82 GLY A O 1
ATOM 658 N N . LEU A 1 83 ? -25.234 -5.572 42.499 1.00 81.12 83 LEU A N 1
ATOM 659 C CA . LEU A 1 83 ? -24.699 -4.260 42.830 1.00 81.12 83 LEU A CA 1
ATOM 660 C C . LEU A 1 83 ? -25.831 -3.235 42.800 1.00 81.12 83 LEU A C 1
ATOM 662 O O . LEU A 1 83 ? -26.557 -3.116 41.818 1.00 81.12 83 LEU A O 1
ATOM 666 N N . VAL A 1 84 ? -25.964 -2.471 43.880 1.00 75.50 84 VAL A N 1
ATOM 667 C CA . VAL A 1 84 ? -27.003 -1.448 44.022 1.00 75.50 84 VAL A CA 1
ATOM 668 C C . VAL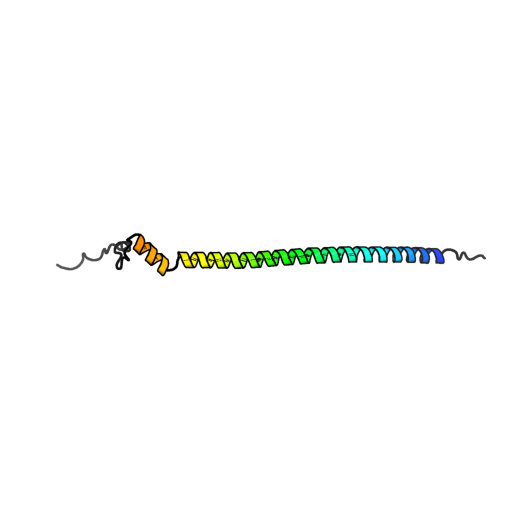 A 1 84 ? -26.369 -0.074 43.844 1.00 75.50 84 VAL A C 1
ATOM 670 O O . VAL A 1 84 ? -25.289 0.194 44.369 1.00 75.50 84 VAL A O 1
ATOM 673 N N . LYS A 1 85 ? -27.039 0.818 43.109 1.00 74.88 85 LYS A N 1
ATOM 674 C CA . LYS A 1 85 ? -26.598 2.207 42.958 1.00 74.88 85 LYS A CA 1
ATOM 675 C C . LYS A 1 85 ? -26.650 2.926 44.312 1.00 74.88 85 LYS A C 1
ATOM 677 O O . LYS A 1 85 ? -27.728 3.222 44.825 1.00 74.88 85 LYS A O 1
ATOM 682 N N . GLU A 1 86 ? -25.484 3.247 44.861 1.00 76.81 86 GLU A N 1
ATOM 683 C CA . GLU A 1 86 ? -25.350 4.079 46.057 1.00 76.81 86 GLU A CA 1
ATOM 684 C C . GLU A 1 86 ? -25.679 5.542 45.710 1.00 76.81 86 GLU A C 1
ATOM 686 O O . GLU A 1 86 ? -24.971 6.190 44.939 1.00 76.81 86 GLU A O 1
ATOM 691 N N . ASN A 1 87 ? -26.779 6.069 46.253 1.00 76.50 87 ASN A N 1
ATOM 692 C CA . ASN A 1 87 ? -27.242 7.428 45.941 1.00 76.50 87 ASN A CA 1
ATOM 693 C C . ASN A 1 87 ? -26.565 8.518 46.785 1.00 76.50 87 ASN A C 1
ATOM 695 O O . ASN A 1 87 ? -26.615 9.686 46.406 1.00 76.50 87 ASN A O 1
ATOM 699 N N . ASN A 1 88 ? -25.958 8.163 47.920 1.00 74.06 88 ASN A N 1
ATOM 700 C CA . ASN A 1 88 ? -25.310 9.127 48.806 1.00 74.06 88 ASN A CA 1
ATOM 701 C C . ASN A 1 88 ? -24.047 8.527 49.455 1.00 74.06 88 ASN A C 1
ATOM 703 O O . ASN A 1 88 ? -24.090 8.105 50.610 1.00 74.06 88 ASN A O 1
ATOM 707 N N . PRO A 1 89 ? -22.933 8.436 48.709 1.00 72.75 89 PRO A N 1
ATOM 708 C CA . PRO A 1 89 ? -21.708 7.810 49.191 1.00 72.75 89 PRO A CA 1
ATOM 709 C C . PRO A 1 89 ? -21.002 8.668 50.253 1.00 72.75 89 PRO A C 1
ATOM 711 O O . PRO A 1 89 ? -20.289 9.621 49.933 1.00 72.75 89 PRO A O 1
ATOM 714 N N . ASP A 1 90 ? -21.135 8.298 51.528 1.00 69.44 90 ASP A N 1
ATOM 715 C CA . ASP A 1 90 ? -20.440 8.969 52.644 1.00 69.44 90 ASP A CA 1
ATOM 716 C C . ASP A 1 90 ? -18.906 8.754 52.603 1.00 69.44 90 ASP A C 1
ATOM 718 O O . ASP A 1 90 ? -18.148 9.495 53.228 1.00 69.44 90 ASP A O 1
ATOM 722 N N . TYR A 1 91 ? -18.419 7.788 51.811 1.00 71.44 91 TYR A N 1
ATOM 723 C CA . TYR A 1 91 ? -16.993 7.470 51.644 1.00 71.44 91 TYR A CA 1
ATOM 724 C C . TYR A 1 91 ? -16.214 8.458 50.755 1.00 71.44 91 TYR A C 1
ATOM 726 O O . TYR A 1 91 ? -14.988 8.389 50.693 1.00 71.44 91 TYR A O 1
ATOM 734 N N . LEU A 1 92 ? -16.891 9.398 50.082 1.00 63.78 92 LEU A N 1
ATOM 735 C CA . LEU A 1 92 ? -16.246 10.494 49.341 1.00 63.78 92 LEU A CA 1
ATOM 736 C C . LEU A 1 92 ? -15.974 11.730 50.211 1.00 63.78 92 LEU A C 1
ATOM 738 O O . LEU A 1 92 ? -15.446 12.726 49.711 1.00 63.78 92 LEU A O 1
ATOM 742 N N . ARG A 1 93 ? -16.305 11.692 51.510 1.00 64.50 93 ARG A N 1
ATOM 743 C CA . ARG A 1 93 ? -15.955 12.758 52.458 1.00 64.50 93 ARG A CA 1
ATOM 744 C C . ARG A 1 93 ? -14.459 12.706 52.747 1.00 64.50 93 ARG A C 1
ATOM 746 O O . ARG A 1 93 ? -14.013 12.197 53.770 1.00 64.50 93 ARG A O 1
ATOM 753 N N . VAL A 1 94 ? -13.677 13.253 51.820 1.00 62.97 94 VAL A N 1
ATOM 754 C CA . VAL A 1 94 ? -12.268 13.566 52.043 1.00 62.97 94 VAL A CA 1
ATOM 755 C C . VAL A 1 94 ? -12.220 14.557 53.202 1.00 62.97 94 VAL A C 1
ATOM 757 O O . VAL A 1 94 ? -12.812 15.636 53.129 1.00 62.97 94 VAL A O 1
ATOM 760 N N . GLY A 1 95 ? -11.583 14.138 54.294 1.00 61.38 95 GLY A N 1
ATOM 761 C CA . GLY A 1 95 ? -11.539 14.855 55.559 1.00 61.38 95 GLY A CA 1
ATOM 762 C C . GLY A 1 95 ? -11.218 16.336 55.386 1.00 61.38 95 GLY A C 1
ATOM 763 O O . GLY A 1 95 ? -10.099 16.718 55.055 1.00 61.38 95 GLY A O 1
ATOM 764 N N . ARG A 1 96 ? -12.206 17.177 55.680 1.00 52.88 96 ARG A N 1
ATOM 765 C CA . ARG A 1 96 ? -11.955 18.507 56.215 1.00 52.88 96 ARG A CA 1
ATOM 766 C C . ARG A 1 96 ? -12.317 18.420 57.689 1.00 52.88 96 ARG A C 1
ATOM 768 O O . ARG A 1 96 ? -13.488 18.517 58.042 1.00 52.88 96 ARG A O 1
ATOM 775 N N . GLU A 1 97 ? -11.317 18.130 58.519 1.00 55.72 97 GLU A N 1
ATOM 7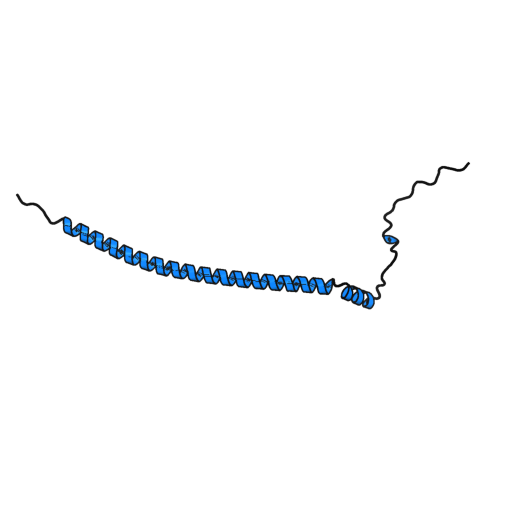76 C CA . GLU A 1 97 ? -11.421 18.287 59.969 1.00 55.72 97 GLU A CA 1
ATOM 777 C C . GLU A 1 97 ? -11.842 19.730 60.254 1.00 55.72 97 GLU A C 1
ATOM 779 O O . GLU A 1 97 ? -11.103 20.687 60.009 1.00 55.72 97 GLU A O 1
ATOM 784 N N . ASP A 1 98 ? -13.085 19.884 60.693 1.00 51.03 98 ASP A N 1
ATOM 785 C CA . ASP A 1 98 ? -13.682 21.166 61.017 1.00 51.03 98 ASP A CA 1
ATOM 786 C C . ASP A 1 98 ? -13.190 21.607 62.399 1.00 51.03 98 ASP A C 1
ATOM 788 O O . ASP A 1 98 ? -13.815 21.373 63.432 1.00 51.03 98 ASP A O 1
ATOM 792 N N . ASN A 1 99 ? -12.007 22.215 62.419 1.00 49.69 99 ASN A N 1
ATOM 793 C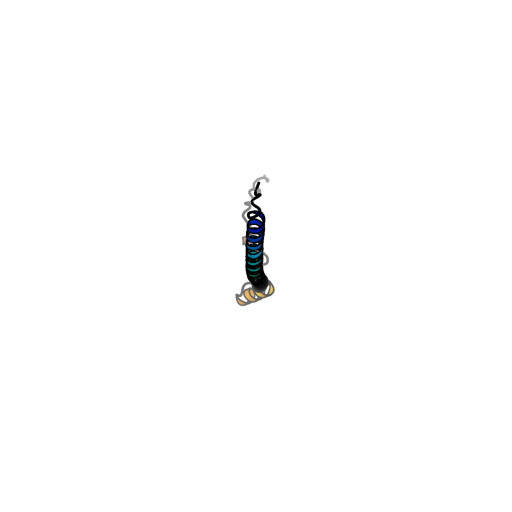 CA . ASN A 1 99 ? -11.369 22.756 63.614 1.00 49.69 99 ASN A CA 1
ATOM 794 C C . ASN A 1 99 ? -11.939 24.147 63.963 1.00 49.69 99 ASN A C 1
ATOM 796 O O . ASN A 1 99 ? -11.198 25.119 64.098 1.00 49.69 99 ASN A O 1
ATOM 800 N N . SER A 1 100 ? -13.270 24.291 64.028 1.00 50.66 100 SER A N 1
ATOM 801 C CA . SER A 1 100 ? -13.896 25.618 64.150 1.00 50.66 100 SER A CA 1
ATOM 802 C C . SER A 1 100 ? -15.089 25.730 65.105 1.00 50.66 100 SER A C 1
ATOM 804 O O . SER A 1 100 ? -15.938 26.601 64.932 1.00 50.66 100 SER A O 1
ATOM 806 N N . ARG A 1 101 ? -15.149 24.928 66.181 1.00 48.53 101 ARG A N 1
ATOM 807 C CA . ARG A 1 101 ? -16.118 25.162 67.277 1.00 48.53 101 ARG A CA 1
ATOM 808 C C . ARG A 1 101 ? -15.562 24.904 68.678 1.00 48.53 101 ARG A C 1
ATOM 810 O O . ARG A 1 101 ? -16.046 24.034 69.387 1.00 48.53 101 ARG A O 1
ATOM 817 N N . LEU A 1 102 ? -14.595 25.718 69.103 1.00 52.59 102 LEU A N 1
ATOM 818 C CA . LEU A 1 102 ? -14.311 25.948 70.529 1.00 52.59 102 LEU A CA 1
ATOM 819 C C . LEU A 1 102 ? -13.968 27.418 70.817 1.00 52.59 102 LEU A C 1
ATOM 821 O O . LEU A 1 102 ? -12.990 27.695 71.492 1.00 52.59 102 LEU A O 1
ATOM 825 N N . VAL A 1 103 ? -14.768 28.380 70.351 1.00 54.19 103 VAL A N 1
ATOM 826 C CA . VAL A 1 103 ? -14.834 29.700 71.004 1.00 54.19 103 VAL A CA 1
ATOM 827 C C . VAL A 1 103 ? -16.246 30.250 70.828 1.00 54.19 103 VAL A C 1
ATOM 829 O O . VAL A 1 103 ? -16.609 30.620 69.723 1.00 54.19 103 VAL A O 1
ATOM 832 N N . THR A 1 104 ? -17.027 30.212 71.910 1.00 48.28 104 THR A N 1
ATOM 833 C CA . THR A 1 104 ? -17.975 31.234 72.409 1.00 48.28 104 THR A CA 1
ATOM 834 C C . THR A 1 104 ? -19.108 30.559 73.187 1.00 48.28 104 THR A C 1
ATOM 836 O O . THR A 1 104 ? -20.128 30.200 72.608 1.00 48.28 104 THR A O 1
ATOM 839 N N . SER A 1 105 ? -18.936 30.404 74.502 1.00 43.28 105 SER A N 1
ATOM 840 C CA . SER A 1 105 ? -19.925 30.847 75.501 1.00 43.28 105 SER A CA 1
ATOM 841 C C . SER A 1 105 ? -19.433 30.513 76.915 1.00 43.28 105 SER A C 1
ATOM 843 O O . SER A 1 105 ? -19.601 29.385 77.383 1.00 43.28 105 SER A O 1
ATOM 845 N N . ARG A 1 106 ? -18.833 31.494 77.588 1.00 43.06 106 ARG A N 1
ATOM 846 C CA . ARG A 1 106 ? -19.151 31.927 78.958 1.00 43.06 106 AR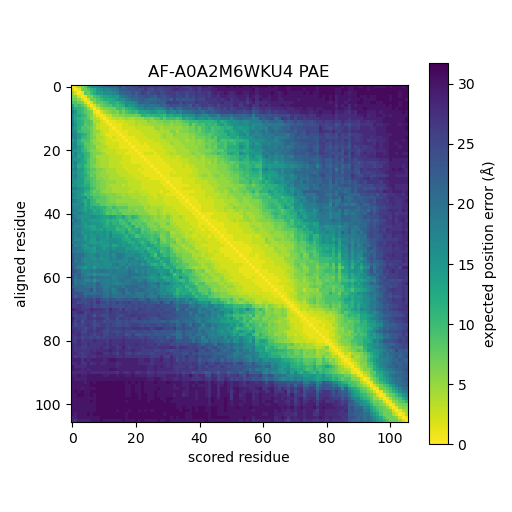G A CA 1
ATOM 847 C C . ARG A 1 106 ? -18.234 33.071 79.354 1.00 43.06 106 ARG A C 1
ATOM 849 O O . ARG A 1 106 ? -17.025 32.962 79.069 1.00 43.06 106 ARG A O 1
#